Protein AF-A0A7R9J3D3-F1 (afdb_monomer)

Structure (mmCIF, N/CA/C/O backbone):
data_AF-A0A7R9J3D3-F1
#
_entry.id   AF-A0A7R9J3D3-F1
#
loop_
_atom_site.group_PDB
_atom_site.id
_atom_site.type_symbol
_atom_site.label_atom_id
_atom_site.label_alt_id
_atom_site.label_comp_id
_atom_site.label_asym_id
_atom_site.label_entity_id
_atom_site.label_seq_id
_atom_site.pdbx_PDB_ins_code
_atom_site.Cartn_x
_atom_site.Cartn_y
_atom_site.Cartn_z
_atom_site.occupancy
_atom_site.B_iso_or_equiv
_atom_site.auth_seq_id
_atom_site.auth_comp_id
_atom_site.auth_asym_id
_atom_site.auth_atom_id
_atom_site.pdbx_PDB_model_num
ATOM 1 N N . MET A 1 1 ? 3.263 -8.336 -10.363 1.00 58.59 1 MET A N 1
ATOM 2 C CA . MET A 1 1 ? 2.978 -8.081 -8.938 1.00 58.59 1 MET A CA 1
ATOM 3 C C . MET A 1 1 ? 3.353 -9.339 -8.187 1.00 58.59 1 MET A C 1
ATOM 5 O O . MET A 1 1 ? 2.629 -10.315 -8.289 1.00 58.59 1 MET A O 1
ATOM 9 N N . ARG A 1 2 ? 4.557 -9.396 -7.613 1.00 62.53 2 ARG A N 1
ATOM 10 C CA . ARG A 1 2 ? 5.080 -10.655 -7.051 1.00 62.53 2 ARG A CA 1
ATOM 11 C C . ARG A 1 2 ? 5.036 -10.696 -5.528 1.00 62.53 2 ARG A C 1
ATOM 13 O O . ARG A 1 2 ? 5.097 -11.787 -4.985 1.00 62.53 2 ARG A O 1
ATOM 20 N N . LEU A 1 3 ? 4.875 -9.549 -4.863 1.00 81.12 3 LEU A N 1
ATOM 21 C CA . LEU A 1 3 ? 4.785 -9.461 -3.409 1.00 81.12 3 LEU A CA 1
ATOM 22 C C . LEU A 1 3 ? 3.704 -8.452 -3.008 1.00 81.12 3 LEU A C 1
ATOM 24 O O . LEU A 1 3 ? 3.646 -7.346 -3.552 1.00 81.12 3 LEU A O 1
ATOM 28 N N . ALA A 1 4 ? 2.863 -8.852 -2.060 1.00 90.31 4 ALA A N 1
ATOM 29 C CA . ALA A 1 4 ? 1.936 -7.985 -1.350 1.00 90.31 4 ALA A CA 1
ATOM 30 C C . ALA A 1 4 ? 2.175 -8.207 0.144 1.00 90.31 4 ALA A C 1
ATOM 32 O O . ALA A 1 4 ? 1.921 -9.300 0.644 1.00 90.31 4 ALA A O 1
ATOM 33 N N . GLN A 1 5 ? 2.707 -7.205 0.836 1.00 93.44 5 GLN A N 1
ATOM 34 C CA . GLN A 1 5 ? 2.936 -7.267 2.276 1.00 93.44 5 GLN A CA 1
ATOM 35 C C . GLN A 1 5 ? 1.694 -6.720 2.991 1.00 93.44 5 GLN A C 1
ATOM 37 O O . GLN A 1 5 ? 1.393 -5.528 2.845 1.00 93.44 5 GLN A O 1
ATOM 42 N N . PRO A 1 6 ? 0.950 -7.555 3.740 1.00 92.50 6 PRO A N 1
ATOM 43 C CA . PRO A 1 6 ? -0.178 -7.084 4.528 1.00 92.50 6 PRO A CA 1
ATOM 44 C C . PRO A 1 6 ? 0.298 -6.112 5.608 1.00 92.50 6 PRO A C 1
ATOM 46 O O . PRO A 1 6 ? 1.330 -6.337 6.239 1.00 92.50 6 PRO A O 1
ATOM 49 N N . VAL A 1 7 ? -0.476 -5.056 5.849 1.00 91.50 7 VAL A N 1
ATOM 50 C CA . VAL A 1 7 ? -0.244 -4.140 6.968 1.00 91.50 7 VAL A CA 1
ATOM 51 C C . VAL A 1 7 ? -1.421 -4.273 7.935 1.00 91.50 7 VAL A C 1
ATOM 53 O O . VAL A 1 7 ? -2.541 -3.913 7.569 1.00 91.50 7 VAL A O 1
ATOM 56 N N . PRO A 1 8 ? -1.215 -4.822 9.147 1.00 89.31 8 PRO A N 1
ATOM 57 C CA . PRO A 1 8 ? -2.290 -4.970 10.120 1.00 89.31 8 PRO A CA 1
ATOM 58 C C . PRO A 1 8 ? -2.851 -3.611 10.544 1.00 89.31 8 PRO A C 1
ATOM 60 O O . PRO A 1 8 ? -2.107 -2.743 11.001 1.00 89.31 8 PRO A O 1
ATOM 63 N N . ALA A 1 9 ? -4.173 -3.446 10.469 1.00 85.38 9 ALA A N 1
ATOM 64 C CA . ALA A 1 9 ? -4.831 -2.194 10.845 1.00 85.38 9 ALA A CA 1
ATOM 65 C C . ALA A 1 9 ? -4.563 -1.798 12.309 1.00 85.38 9 ALA A C 1
ATOM 67 O O . ALA A 1 9 ? -4.426 -0.617 12.612 1.00 85.38 9 ALA A O 1
ATOM 68 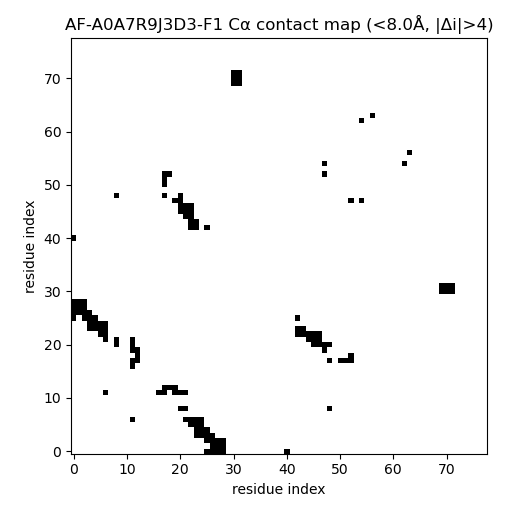N N . GLU A 1 10 ? -4.433 -2.777 13.213 1.00 87.56 10 GLU A N 1
ATOM 69 C CA . GLU A 1 10 ? -4.097 -2.527 14.618 1.00 87.56 10 GLU A CA 1
ATOM 70 C C . GLU A 1 10 ? -2.705 -1.899 14.778 1.00 87.56 10 GLU A C 1
ATOM 72 O O . GLU A 1 10 ? -2.531 -1.003 15.599 1.00 87.56 10 GLU A O 1
ATOM 77 N N . LEU A 1 11 ? -1.723 -2.317 13.971 1.00 90.25 11 LEU A N 1
ATOM 78 C CA . LEU A 1 11 ? -0.381 -1.733 13.990 1.00 90.25 11 LEU A CA 1
ATOM 79 C C . LEU A 1 11 ? -0.425 -0.274 13.526 1.00 90.25 11 LEU A C 1
ATOM 81 O O . LEU A 1 11 ? 0.121 0.608 14.187 1.00 90.25 11 LEU A O 1
ATOM 85 N N . THR A 1 12 ? -1.120 -0.005 12.420 1.00 88.19 12 THR A N 1
ATOM 86 C CA . THR A 1 12 ? -1.302 1.360 11.910 1.00 88.19 12 THR A CA 1
ATOM 87 C C . THR A 1 12 ? -2.033 2.239 12.924 1.00 88.19 12 THR A C 1
ATOM 89 O O . THR A 1 12 ? -1.597 3.359 13.178 1.00 88.19 12 THR A O 1
ATOM 92 N N . ALA A 1 13 ? -3.086 1.721 13.561 1.00 86.81 13 ALA A N 1
ATOM 93 C CA . ALA A 1 13 ? -3.832 2.430 14.595 1.00 86.81 13 ALA A CA 1
ATOM 94 C C . ALA A 1 13 ? -2.978 2.713 15.840 1.00 86.81 13 ALA A C 1
ATOM 96 O O . ALA A 1 13 ? -3.034 3.818 16.372 1.00 86.81 13 ALA A O 1
ATOM 97 N N . LYS A 1 14 ? -2.147 1.760 16.284 1.00 89.50 14 LYS A N 1
ATOM 98 C CA . LYS A 1 14 ? -1.211 1.958 17.404 1.00 89.50 14 LYS A CA 1
ATOM 99 C C . LYS A 1 14 ? -0.192 3.064 17.122 1.00 89.50 14 LYS A C 1
ATOM 101 O O . LYS A 1 14 ? 0.119 3.833 18.023 1.00 89.50 14 LYS A O 1
ATOM 106 N N . LEU A 1 15 ? 0.314 3.155 15.892 1.00 91.44 15 LEU A N 1
ATOM 107 C CA . LEU A 1 15 ? 1.376 4.102 15.530 1.00 91.44 15 LEU A CA 1
ATOM 108 C C . LEU A 1 15 ? 0.855 5.489 15.124 1.00 91.44 15 LEU A C 1
ATOM 110 O O . LEU A 1 15 ? 1.482 6.497 15.433 1.00 91.44 15 LEU A O 1
ATOM 114 N N . LEU A 1 16 ? -0.273 5.555 14.415 1.00 88.00 16 LEU A N 1
ATOM 115 C CA . LEU A 1 16 ? -0.774 6.785 13.784 1.00 88.00 16 LEU A CA 1
ATOM 116 C C . LEU A 1 16 ? -2.154 7.221 14.318 1.00 88.00 16 LEU A C 1
ATOM 118 O O . LEU A 1 16 ? -2.630 8.324 14.012 1.00 88.00 16 LEU A O 1
ATOM 122 N N . GLY A 1 17 ? -2.792 6.397 15.153 1.00 85.50 17 GLY A N 1
ATOM 123 C CA . GLY A 1 17 ? -4.197 6.529 15.543 1.00 85.50 17 GLY A CA 1
ATOM 124 C C . GLY A 1 17 ? -5.151 6.110 14.419 1.00 85.50 17 GLY A C 1
ATOM 125 O O . GLY A 1 17 ? -4.733 5.747 13.321 1.00 85.50 17 GLY A O 1
ATOM 126 N N . ASN A 1 18 ? -6.460 6.244 14.645 1.00 83.31 18 ASN A N 1
ATOM 127 C CA . ASN A 1 18 ? -7.499 5.937 13.646 1.00 83.31 18 ASN A CA 1
ATOM 128 C C . ASN A 1 18 ? -7.654 7.050 12.587 1.00 83.31 18 ASN A C 1
ATOM 130 O O . ASN A 1 18 ? -8.761 7.401 12.194 1.00 83.31 18 ASN A O 1
ATOM 134 N N . ARG A 1 19 ? -6.548 7.671 12.168 1.00 79.06 19 ARG A N 1
ATOM 135 C CA . ARG A 1 19 ? -6.542 8.796 11.217 1.00 79.06 19 ARG A CA 1
ATOM 136 C C . ARG A 1 19 ? -6.260 8.355 9.786 1.00 79.06 19 ARG A C 1
ATOM 138 O O . ARG A 1 19 ? -6.647 9.042 8.846 1.00 79.06 19 ARG A O 1
ATOM 145 N N . VAL A 1 20 ? -5.580 7.222 9.626 1.00 84.62 20 VAL A N 1
ATOM 146 C CA . VAL A 1 20 ? -5.112 6.715 8.336 1.00 84.62 20 VAL A CA 1
ATOM 147 C C . VAL A 1 20 ? -5.457 5.237 8.229 1.00 84.62 20 VAL A C 1
ATOM 149 O O . VAL A 1 20 ? -5.198 4.467 9.149 1.00 84.62 20 VAL A O 1
ATOM 152 N N . ALA A 1 21 ? -5.997 4.847 7.078 1.00 87.56 21 ALA A N 1
ATOM 153 C CA . ALA A 1 21 ? -6.009 3.463 6.632 1.00 87.56 21 ALA A CA 1
ATOM 154 C C . ALA A 1 21 ? -4.981 3.300 5.515 1.00 87.56 21 ALA A C 1
ATOM 156 O O . ALA A 1 21 ? -4.783 4.210 4.707 1.00 87.56 21 ALA A O 1
ATOM 157 N N . VAL A 1 22 ? -4.352 2.131 5.453 1.00 90.94 22 VAL A N 1
ATOM 158 C CA . VAL A 1 22 ? -3.370 1.791 4.421 1.00 90.94 22 VAL A CA 1
ATOM 159 C C . VAL A 1 22 ? -3.786 0.521 3.689 1.00 90.94 22 VAL A C 1
ATOM 161 O O . VAL A 1 22 ? -4.395 -0.375 4.272 1.00 90.94 22 VAL A O 1
ATOM 164 N N . SER A 1 23 ? -3.473 0.450 2.397 1.00 92.44 23 SER A N 1
ATOM 165 C CA . SER A 1 23 ? -3.545 -0.794 1.631 1.00 92.44 23 SER A CA 1
ATOM 166 C C . SER A 1 23 ? -2.335 -1.681 1.966 1.00 92.44 23 SER A C 1
ATOM 168 O O . SER A 1 23 ? -1.353 -1.192 2.534 1.00 92.44 23 SER A O 1
ATOM 170 N N . PRO A 1 24 ? -2.331 -2.962 1.559 1.00 93.12 24 PRO A N 1
ATOM 171 C CA . PRO A 1 24 ? -1.099 -3.739 1.500 1.00 93.12 24 PRO A CA 1
ATOM 172 C C . PRO A 1 24 ? -0.032 -3.010 0.676 1.00 93.12 24 PRO A C 1
ATOM 174 O O . PRO A 1 24 ? -0.350 -2.299 -0.286 1.00 93.12 24 PRO A O 1
ATOM 177 N N . ILE A 1 25 ? 1.236 -3.216 1.025 1.00 94.44 25 ILE A N 1
ATOM 178 C CA . ILE A 1 25 ? 2.361 -2.704 0.240 1.00 94.44 25 ILE A CA 1
ATOM 179 C C . ILE A 1 25 ? 2.550 -3.641 -0.947 1.00 94.44 25 ILE A C 1
ATOM 181 O O . ILE A 1 25 ? 2.824 -4.828 -0.771 1.00 94.44 25 ILE A O 1
ATOM 185 N N . VAL A 1 26 ? 2.389 -3.113 -2.159 1.00 94.38 26 VAL A N 1
ATOM 186 C CA . VAL A 1 26 ? 2.514 -3.885 -3.397 1.00 94.38 26 VAL A CA 1
ATOM 187 C C . VAL A 1 26 ? 3.857 -3.597 -4.054 1.00 94.38 26 VAL A C 1
ATOM 189 O O . VAL A 1 26 ? 4.152 -2.451 -4.393 1.00 94.38 26 VAL A O 1
ATOM 192 N N . THR A 1 27 ? 4.643 -4.648 -4.298 1.00 93.12 27 THR A N 1
ATOM 193 C CA . THR A 1 27 ? 5.964 -4.536 -4.930 1.00 93.12 27 THR A CA 1
ATOM 194 C C . THR A 1 27 ? 6.001 -5.257 -6.277 1.00 93.12 27 THR A C 1
ATOM 196 O O . THR A 1 27 ? 5.580 -6.413 -6.440 1.00 93.12 27 THR A O 1
ATOM 199 N N . VAL A 1 28 ? 6.529 -4.555 -7.281 1.00 92.88 28 VAL A N 1
ATOM 200 C CA . VAL A 1 28 ? 6.860 -5.120 -8.590 1.00 92.88 28 VAL A CA 1
ATOM 201 C C . VAL A 1 28 ? 8.339 -5.483 -8.583 1.00 92.88 28 VAL A C 1
ATOM 203 O O . VAL A 1 28 ? 9.189 -4.600 -8.574 1.00 92.88 28 VAL A O 1
ATOM 206 N N . GLU A 1 29 ? 8.621 -6.786 -8.585 1.00 91.00 29 GLU A N 1
ATOM 207 C CA . GLU A 1 29 ? 9.982 -7.318 -8.648 1.00 91.00 29 GLU A CA 1
ATOM 208 C C . GLU A 1 29 ? 10.301 -7.879 -10.047 1.00 91.00 29 GLU A C 1
ATOM 210 O O . GLU A 1 29 ? 9.437 -8.539 -10.643 1.00 91.00 29 GLU A O 1
ATOM 215 N N . PRO A 1 30 ? 11.532 -7.690 -10.558 1.00 90.00 30 PRO A N 1
ATOM 216 C CA . PRO A 1 30 ? 12.601 -6.884 -9.961 1.00 90.00 30 PRO A CA 1
ATOM 217 C C . PRO A 1 30 ? 12.286 -5.378 -10.008 1.00 90.00 30 PRO A C 1
ATOM 219 O O . PRO A 1 30 ? 11.721 -4.886 -10.993 1.00 90.00 30 PRO A O 1
ATOM 222 N N . ARG A 1 31 ? 12.661 -4.646 -8.952 1.00 88.50 31 ARG A N 1
ATOM 223 C CA . ARG A 1 31 ? 12.605 -3.171 -8.920 1.00 88.50 31 ARG A CA 1
ATOM 224 C C . ARG A 1 31 ? 13.542 -2.553 -9.978 1.00 88.50 31 ARG A C 1
ATOM 226 O O . ARG A 1 31 ? 14.315 -3.243 -10.638 1.00 88.50 31 ARG A O 1
ATOM 233 N N . ARG A 1 32 ? 13.396 -1.242 -10.224 1.00 86.19 32 ARG A N 1
ATOM 234 C CA . ARG A 1 32 ? 14.108 -0.470 -11.274 1.00 86.19 32 ARG A CA 1
ATOM 235 C C . ARG A 1 32 ? 14.021 -1.037 -12.698 1.00 86.19 32 ARG A C 1
ATOM 237 O O . ARG A 1 32 ? 14.862 -0.747 -13.551 1.00 86.19 32 ARG A O 1
ATOM 244 N N . ARG A 1 33 ? 12.970 -1.798 -13.007 1.00 91.25 33 ARG A N 1
ATOM 245 C CA . ARG A 1 33 ? 12.722 -2.283 -14.366 1.00 91.25 33 ARG A CA 1
ATOM 246 C C . ARG A 1 33 ? 11.884 -1.288 -15.170 1.00 91.25 33 ARG A C 1
ATOM 248 O O . ARG A 1 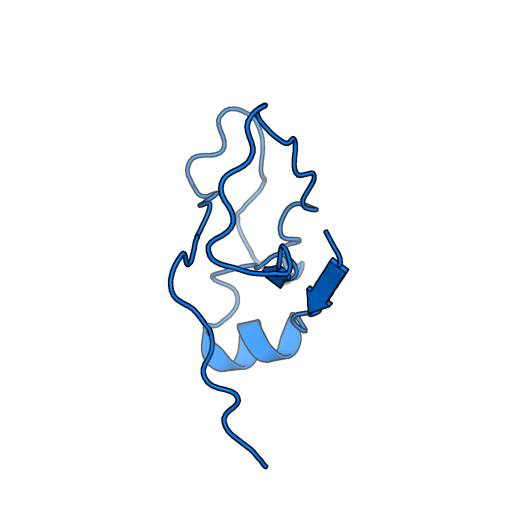33 ? 10.823 -0.860 -14.728 1.00 91.25 33 ARG A O 1
ATOM 255 N N . LYS A 1 34 ? 12.335 -0.972 -16.389 1.00 91.62 34 LYS A N 1
ATOM 256 C CA . LYS A 1 34 ? 11.507 -0.301 -17.402 1.00 91.62 34 LYS A CA 1
ATOM 257 C C . LYS A 1 34 ? 10.704 -1.342 -18.176 1.00 91.62 34 LYS A C 1
ATOM 259 O O . LYS A 1 34 ? 11.255 -2.353 -18.615 1.00 91.62 34 LYS A O 1
ATOM 264 N N . PHE A 1 35 ? 9.418 -1.076 -18.359 1.00 94.19 35 PHE A N 1
ATOM 265 C CA . PHE A 1 35 ? 8.551 -1.861 -19.228 1.00 94.19 35 PHE A CA 1
ATOM 266 C C . PHE A 1 35 ? 8.396 -1.125 -20.561 1.00 94.19 35 PHE A C 1
ATOM 268 O O . PHE A 1 35 ? 8.158 0.078 -20.577 1.00 94.19 35 PHE A O 1
ATOM 275 N N . HIS A 1 36 ? 8.535 -1.839 -21.681 1.00 96.12 36 HIS A N 1
ATOM 276 C CA . HIS A 1 36 ? 8.347 -1.262 -23.022 1.00 96.12 36 HIS A CA 1
ATOM 277 C C . HIS A 1 36 ? 6.876 -0.946 -23.335 1.00 96.12 36 HIS A C 1
ATOM 279 O O . HIS A 1 36 ? 6.585 -0.202 -24.265 1.00 96.12 36 HIS A O 1
ATOM 285 N N . LYS A 1 37 ? 5.953 -1.516 -22.555 1.00 96.00 37 LYS A N 1
ATOM 286 C CA . LYS A 1 37 ? 4.524 -1.205 -22.560 1.00 96.00 37 LYS A CA 1
ATOM 287 C C . LYS A 1 37 ? 4.102 -0.822 -21.139 1.00 96.00 37 LYS A C 1
ATOM 289 O O . LYS A 1 37 ? 4.676 -1.378 -20.198 1.00 96.00 37 LYS A O 1
ATOM 294 N N . PRO A 1 38 ? 3.119 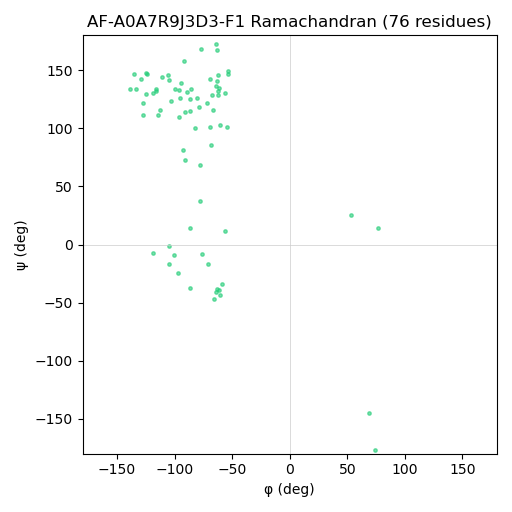0.079 -20.959 1.00 95.25 38 PRO A N 1
ATOM 295 C CA . PRO A 1 38 ? 2.543 0.339 -19.647 1.00 95.25 38 PRO A CA 1
ATOM 296 C C . PRO A 1 38 ? 2.055 -0.956 -18.994 1.00 95.25 38 PRO A C 1
ATOM 298 O O . PRO A 1 38 ? 1.585 -1.866 -19.678 1.00 95.25 38 PRO A O 1
ATOM 301 N N . ILE A 1 39 ? 2.156 -1.023 -17.670 1.00 94.50 39 ILE A N 1
ATOM 302 C CA . ILE A 1 39 ? 1.563 -2.101 -16.881 1.00 94.50 39 ILE A CA 1
ATOM 303 C C . ILE A 1 39 ? 0.405 -1.541 -16.065 1.00 94.50 39 ILE A C 1
ATOM 305 O O . ILE A 1 39 ? 0.477 -0.418 -15.567 1.00 94.50 39 ILE A O 1
ATOM 309 N N . THR A 1 40 ? -0.641 -2.339 -15.899 1.00 94.62 40 THR A N 1
ATOM 310 C CA . THR A 1 40 ? -1.763 -2.011 -15.018 1.00 94.62 40 THR A CA 1
ATOM 311 C C . THR A 1 40 ? -1.551 -2.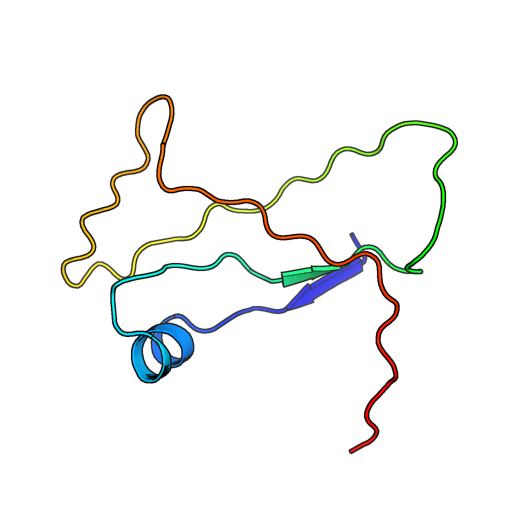690 -13.671 1.00 94.62 40 THR A C 1
ATOM 313 O O . THR A 1 40 ? -1.224 -3.876 -13.613 1.00 94.62 40 THR A O 1
ATOM 316 N N . LEU A 1 41 ? -1.730 -1.937 -12.586 1.00 93.25 41 LEU A N 1
ATOM 317 C CA . LEU A 1 41 ? -1.701 -2.453 -11.221 1.00 93.25 41 LEU A CA 1
ATOM 318 C C . LEU A 1 41 ? -3.079 -2.274 -10.590 1.00 93.25 41 LEU A C 1
ATOM 320 O O . LEU A 1 41 ? -3.661 -1.195 -10.663 1.00 93.25 41 LEU A O 1
ATOM 324 N N . THR A 1 42 ? -3.568 -3.326 -9.941 1.00 92.44 42 THR A N 1
ATOM 325 C CA . THR A 1 42 ? -4.817 -3.300 -9.178 1.00 92.44 42 THR A CA 1
ATOM 326 C C . THR A 1 42 ? -4.473 -3.478 -7.709 1.00 92.44 42 THR A C 1
ATOM 328 O O . THR A 1 42 ? -3.929 -4.509 -7.317 1.00 92.44 42 THR A O 1
ATOM 331 N N . ILE A 1 43 ? -4.750 -2.453 -6.904 1.00 92.25 43 ILE A N 1
ATOM 332 C CA . ILE A 1 43 ? -4.453 -2.425 -5.469 1.00 92.25 43 ILE A CA 1
ATOM 333 C C . ILE A 1 43 ? -5.787 -2.285 -4.729 1.00 92.25 43 ILE A C 1
ATOM 335 O O . ILE A 1 43 ? -6.579 -1.417 -5.103 1.00 92.25 43 ILE A O 1
ATOM 339 N N . PRO A 1 44 ? -6.067 -3.115 -3.708 1.00 89.69 44 PRO A N 1
ATOM 340 C CA . PRO A 1 44 ? -7.277 -2.950 -2.917 1.00 89.69 44 PRO A CA 1
ATOM 341 C C . PRO A 1 44 ? -7.227 -1.612 -2.176 1.00 89.69 44 PRO A C 1
ATOM 343 O O . PRO A 1 44 ? -6.195 -1.238 -1.613 1.00 89.69 44 PRO A O 1
ATOM 346 N N . VAL A 1 45 ? -8.347 -0.891 -2.175 1.00 87.56 45 VAL A N 1
ATOM 347 C CA . VAL A 1 45 ? -8.448 0.383 -1.458 1.00 87.56 45 VAL A CA 1
ATOM 348 C C . VAL A 1 45 ? -8.245 0.173 0.050 1.00 87.56 45 VAL A C 1
ATOM 350 O O . VAL A 1 45 ? -8.650 -0.867 0.580 1.00 87.56 45 VAL A O 1
ATOM 353 N N . PRO A 1 46 ? -7.631 1.135 0.762 1.00 87.88 46 PRO A N 1
ATOM 354 C CA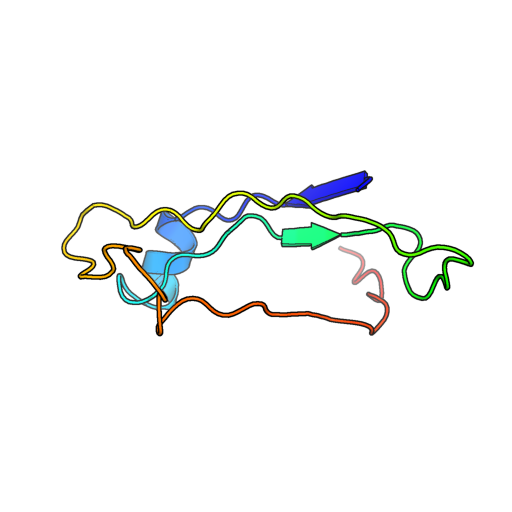 . PRO A 1 46 ? -7.510 1.068 2.211 1.00 87.88 46 PRO A CA 1
ATOM 355 C C . PRO A 1 46 ? -8.880 0.935 2.877 1.00 87.88 46 PRO A C 1
ATOM 357 O O . PRO A 1 46 ? -9.794 1.706 2.586 1.00 87.88 46 PRO A O 1
ATOM 360 N N . GLN A 1 47 ? -9.022 -0.024 3.789 1.00 77.69 47 GLN A N 1
ATOM 361 C CA . GLN A 1 47 ? -10.242 -0.172 4.575 1.00 77.69 47 GLN A CA 1
ATOM 362 C C . GLN A 1 47 ? -10.083 0.539 5.912 1.00 77.69 47 GLN A C 1
ATOM 364 O O . GLN A 1 47 ? -9.135 0.291 6.659 1.00 77.69 47 GLN A O 1
ATOM 369 N N . ALA A 1 48 ? -11.020 1.434 6.209 1.00 68.69 48 ALA A N 1
ATOM 370 C CA . ALA A 1 48 ? -11.089 2.086 7.501 1.00 68.69 48 ALA A CA 1
ATOM 371 C C . ALA A 1 48 ? -11.304 1.043 8.606 1.00 68.69 48 ALA A C 1
ATOM 373 O O . ALA A 1 48 ? -12.174 0.180 8.499 1.00 68.69 48 ALA A O 1
ATOM 374 N N . ALA A 1 49 ? -10.558 1.147 9.706 1.00 63.34 49 ALA A N 1
ATOM 375 C CA . ALA A 1 49 ? -10.982 0.483 10.928 1.00 63.34 49 ALA A CA 1
ATOM 376 C C . ALA A 1 49 ? -12.266 1.199 11.371 1.00 63.34 49 ALA A C 1
ATOM 378 O O . ALA A 1 49 ? -12.214 2.390 11.668 1.00 63.34 49 ALA A O 1
ATOM 379 N N . ASN A 1 50 ? -13.410 0.508 11.393 1.00 60.72 50 ASN A N 1
ATOM 380 C CA . ASN A 1 50 ? -14.762 1.045 11.659 1.00 60.72 50 ASN A CA 1
ATOM 381 C C . ASN A 1 50 ? -14.948 1.797 13.009 1.00 60.72 50 ASN A C 1
ATOM 383 O O . ASN A 1 50 ? -16.066 2.094 13.417 1.00 60.72 50 ASN A O 1
ATOM 387 N N . LYS A 1 51 ? -13.869 2.128 13.727 1.00 61.19 51 LYS A N 1
ATOM 388 C CA . LYS A 1 51 ? -13.822 2.939 14.947 1.00 61.19 51 LYS A CA 1
ATOM 389 C C . LYS A 1 51 ? -13.623 4.429 14.624 1.00 61.19 51 LYS A C 1
ATOM 391 O O . LYS A 1 51 ? -12.547 4.979 14.862 1.00 61.19 51 LYS A O 1
ATOM 396 N N . GLY A 1 52 ? -14.662 5.077 14.097 1.00 58.16 52 GLY A N 1
ATOM 397 C CA . GLY A 1 52 ? -14.735 6.545 14.006 1.00 58.16 52 GLY A CA 1
ATOM 398 C C . GLY A 1 52 ? -13.902 7.199 12.898 1.00 58.16 52 GLY A C 1
ATOM 399 O O . GLY A 1 52 ? -13.707 8.411 12.921 1.00 58.16 52 GLY A O 1
ATOM 400 N N . MET A 1 53 ? -13.411 6.429 11.924 1.00 63.69 53 MET A N 1
ATOM 401 C CA . MET A 1 53 ? -12.793 6.993 10.722 1.00 63.69 53 MET A CA 1
ATOM 402 C C . MET A 1 53 ? -13.859 7.624 9.814 1.00 63.69 53 MET A C 1
ATOM 404 O O . MET A 1 53 ? -14.757 6.934 9.343 1.00 63.69 53 MET A O 1
ATOM 408 N N . ILE A 1 54 ? -13.716 8.918 9.517 1.00 58.84 54 ILE A N 1
ATOM 409 C CA . ILE A 1 54 ? -14.672 9.734 8.733 1.00 58.84 54 ILE A CA 1
ATOM 410 C C . ILE A 1 54 ? -14.405 9.628 7.211 1.00 58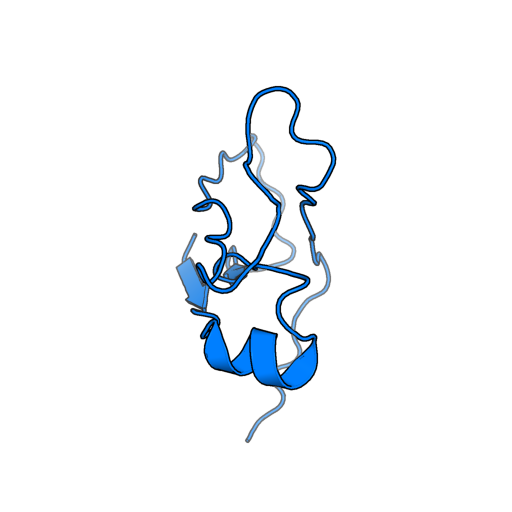.84 54 ILE A C 1
ATOM 412 O O . ILE A 1 54 ? -14.904 10.408 6.409 1.00 58.84 54 ILE A O 1
ATOM 416 N N . ASN A 1 55 ? -13.607 8.655 6.763 1.00 60.31 55 ASN A N 1
ATOM 417 C CA . ASN A 1 55 ? -13.256 8.526 5.347 1.00 60.31 55 ASN A CA 1
ATOM 418 C C . ASN A 1 55 ? -14.226 7.580 4.636 1.00 60.31 55 ASN A C 1
ATOM 420 O O . ASN A 1 55 ? -13.928 6.405 4.425 1.00 60.31 55 ASN A O 1
ATOM 424 N N . GLN A 1 56 ? -15.391 8.101 4.259 1.00 58.22 56 GLN A N 1
ATOM 425 C CA . GLN A 1 56 ? -16.254 7.445 3.284 1.00 58.22 56 GLN A CA 1
ATOM 426 C C . GLN A 1 56 ? -15.732 7.802 1.886 1.00 58.22 56 GLN A C 1
ATOM 428 O O . GLN A 1 56 ? -15.941 8.910 1.395 1.00 58.22 56 GLN A O 1
ATOM 433 N N . TYR A 1 5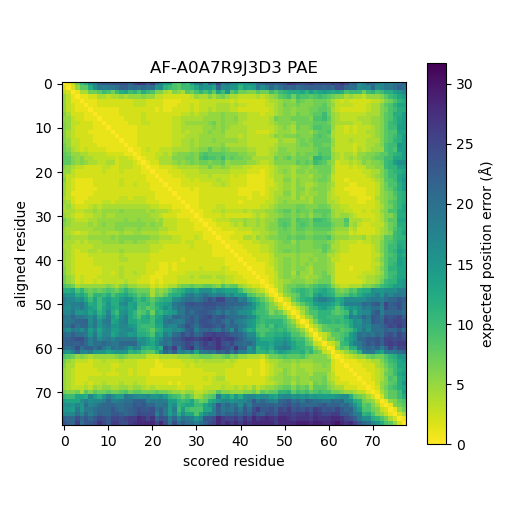7 ? -14.983 6.884 1.271 1.00 62.84 57 TYR A N 1
ATOM 434 C CA . TYR A 1 57 ? -14.449 7.045 -0.083 1.00 62.84 57 TYR A CA 1
ATOM 435 C C . TYR A 1 57 ? -15.608 7.017 -1.091 1.00 62.84 57 TYR A C 1
ATOM 437 O O . TYR A 1 57 ? -15.979 5.964 -1.601 1.00 62.84 57 TYR A O 1
ATOM 445 N N . SER A 1 58 ? -16.233 8.165 -1.331 1.00 58.97 58 SER A N 1
ATOM 446 C CA . SER A 1 58 ? -17.282 8.339 -2.335 1.00 58.97 58 SER A CA 1
ATOM 447 C C . SER A 1 58 ? -16.947 9.539 -3.220 1.00 58.97 58 SER A C 1
ATOM 449 O O . SER A 1 58 ? -16.381 10.522 -2.742 1.00 58.97 58 SER A O 1
ATOM 451 N N . GLY A 1 59 ? -17.250 9.433 -4.516 1.00 65.69 59 GLY A N 1
ATOM 452 C CA . GLY A 1 59 ? -16.915 10.460 -5.507 1.00 65.69 59 GLY A CA 1
ATOM 453 C C . GLY A 1 59 ? -15.410 10.593 -5.781 1.00 65.69 59 GLY A C 1
ATOM 454 O O . GLY A 1 59 ? -14.675 9.606 -5.775 1.00 65.69 59 GLY A O 1
ATOM 455 N N . ASP A 1 60 ? -14.966 11.826 -6.030 1.00 56.16 60 ASP A N 1
ATOM 456 C CA . ASP A 1 60 ? -13.573 12.211 -6.299 1.00 56.16 60 ASP A CA 1
ATOM 457 C C . ASP A 1 60 ? -12.778 12.270 -4.978 1.00 56.16 60 ASP A C 1
ATOM 459 O O . ASP A 1 60 ? -12.498 13.338 -4.445 1.00 56.16 60 ASP A O 1
ATOM 463 N N . ALA A 1 61 ? -12.561 11.107 -4.351 1.00 61.03 61 ALA A N 1
ATOM 464 C CA . ALA A 1 61 ? -12.147 10.966 -2.950 1.00 61.03 61 ALA A CA 1
ATOM 465 C C . ALA A 1 61 ? -10.855 11.756 -2.601 1.00 61.03 61 ALA A C 1
ATOM 467 O O . ALA A 1 61 ? -9.748 11.251 -2.815 1.00 61.03 61 ALA A O 1
ATOM 468 N N . PRO A 1 62 ? -10.946 12.942 -1.962 1.00 67.25 62 PRO A N 1
ATOM 469 C CA . PRO A 1 62 ? -9.825 13.887 -1.855 1.00 67.25 62 PRO A CA 1
ATOM 470 C C . PRO A 1 62 ? -8.765 13.475 -0.819 1.00 67.25 62 PRO A 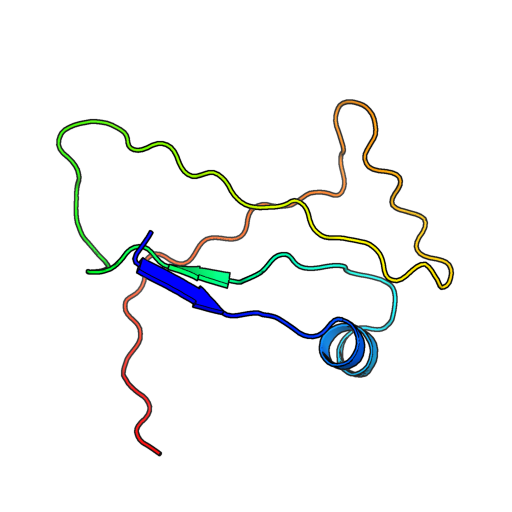C 1
ATOM 472 O O . PRO A 1 62 ? -7.703 14.090 -0.709 1.00 67.25 62 PRO A O 1
ATOM 475 N N . THR A 1 63 ? -9.043 12.437 -0.026 1.00 79.88 63 THR A N 1
ATOM 476 C CA . THR A 1 63 ? -8.162 11.950 1.042 1.00 79.88 63 THR A CA 1
ATOM 477 C C . THR A 1 63 ? -7.355 10.710 0.650 1.00 79.88 63 THR A C 1
ATOM 479 O O . THR A 1 63 ? -6.437 10.337 1.385 1.00 79.88 63 THR A O 1
ATOM 482 N N . LEU A 1 64 ? -7.638 10.080 -0.501 1.00 85.94 64 LEU A N 1
ATOM 483 C CA . LEU A 1 64 ? -6.893 8.914 -0.980 1.00 85.94 64 LEU A CA 1
ATOM 484 C C . 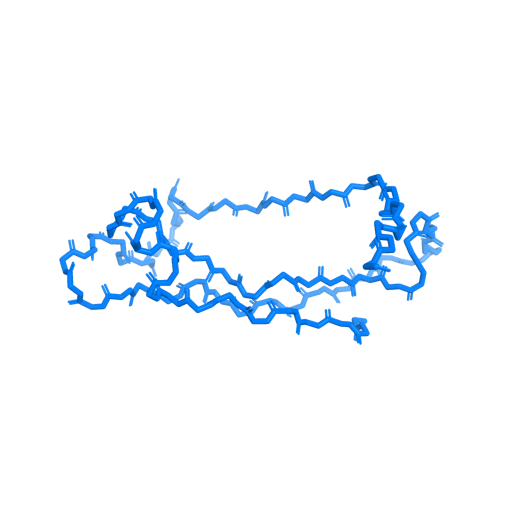LEU A 1 64 ? -5.581 9.352 -1.644 1.00 85.94 64 LEU A C 1
ATOM 486 O O . LEU A 1 64 ? -5.573 10.167 -2.562 1.00 85.94 64 LEU A O 1
ATOM 490 N N . ARG A 1 65 ? -4.453 8.798 -1.190 1.00 89.38 65 ARG A N 1
ATOM 491 C CA . ARG A 1 65 ? -3.119 9.125 -1.715 1.00 89.38 65 ARG A CA 1
ATOM 492 C C . ARG A 1 65 ? -2.406 7.864 -2.181 1.00 89.38 65 ARG A C 1
ATOM 494 O O . ARG A 1 65 ? -2.297 6.906 -1.420 1.00 89.38 65 ARG A O 1
ATOM 501 N N . LEU A 1 66 ? -1.874 7.888 -3.404 1.00 92.06 66 LEU A N 1
ATOM 502 C CA . LEU A 1 66 ? -0.953 6.862 -3.889 1.00 92.06 66 LEU A CA 1
ATOM 503 C C . LEU A 1 66 ? 0.473 7.236 -3.476 1.00 92.06 66 LEU A C 1
ATOM 505 O O . LEU A 1 66 ? 1.019 8.236 -3.939 1.00 92.06 66 LEU A O 1
ATOM 509 N N . LEU A 1 67 ? 1.080 6.423 -2.616 1.00 94.19 67 LEU A N 1
ATOM 510 C CA . LEU A 1 67 ? 2.501 6.523 -2.294 1.00 94.19 67 LEU A CA 1
ATOM 511 C C . LEU A 1 67 ? 3.281 5.563 -3.190 1.00 94.19 67 LEU A C 1
ATOM 513 O O . LEU A 1 67 ? 2.857 4.431 -3.414 1.00 94.19 67 LEU A O 1
ATOM 517 N N . CYS A 1 68 ? 4.431 6.001 -3.694 1.00 93.06 68 CYS A N 1
ATOM 518 C CA . CYS A 1 68 ? 5.305 5.155 -4.496 1.00 93.06 68 CYS A CA 1
ATOM 519 C C . CYS A 1 68 ? 6.761 5.315 -4.061 1.00 93.06 68 CYS A C 1
ATOM 521 O O . CYS A 1 68 ? 7.197 6.385 -3.641 1.00 93.06 68 CYS A O 1
ATOM 523 N N . SER A 1 69 ? 7.516 4.225 -4.159 1.00 92.25 69 SER A N 1
ATOM 524 C CA . SER A 1 69 ? 8.957 4.211 -3.939 1.00 92.25 69 SER A CA 1
ATOM 525 C C . SER A 1 69 ? 9.617 3.558 -5.147 1.00 92.25 69 SER A C 1
ATOM 527 O O . SER A 1 69 ? 9.317 2.411 -5.486 1.00 92.25 69 SER A O 1
ATOM 529 N N . ILE A 1 70 ? 10.518 4.294 -5.797 1.00 90.44 70 ILE A N 1
ATOM 530 C CA . ILE A 1 70 ? 11.279 3.839 -6.973 1.00 90.44 70 ILE A CA 1
ATOM 531 C C . ILE A 1 70 ? 12.738 3.499 -6.651 1.00 90.44 70 ILE A C 1
ATOM 533 O O . ILE A 1 70 ? 13.487 3.105 -7.543 1.00 90.44 70 ILE A O 1
ATOM 537 N N . THR A 1 71 ? 13.154 3.676 -5.394 1.00 87.62 71 THR A N 1
ATOM 538 C CA . THR A 1 71 ? 14.471 3.231 -4.921 1.00 87.62 71 THR A CA 1
ATOM 539 C C . THR A 1 71 ? 14.567 1.706 -5.001 1.00 87.62 71 THR A C 1
ATOM 541 O O . THR A 1 71 ? 13.581 1.053 -5.301 1.00 87.62 71 THR A O 1
ATOM 544 N N . ASP A 1 72 ? 15.730 1.105 -4.767 1.00 75.56 72 ASP A N 1
ATOM 545 C CA . ASP A 1 72 ? 15.763 -0.329 -4.440 1.00 75.56 72 ASP A CA 1
ATOM 546 C C . ASP A 1 72 ? 15.706 -0.476 -2.923 1.00 75.56 72 ASP A C 1
ATOM 548 O O . ASP A 1 72 ? 16.048 0.459 -2.196 1.00 75.56 72 ASP A O 1
ATOM 552 N N . TRP A 1 73 ? 15.271 -1.638 -2.438 1.00 69.69 73 TRP A N 1
ATOM 553 C CA . TRP A 1 73 ? 15.476 -1.980 -1.034 1.00 69.69 73 TRP A CA 1
ATOM 554 C C . TRP A 1 73 ? 16.852 -2.631 -0.922 1.00 69.69 73 TRP A C 1
ATOM 556 O O . TRP A 1 73 ? 17.127 -3.613 -1.610 1.00 69.69 73 TRP A O 1
ATOM 566 N N . VAL A 1 74 ? 17.710 -2.102 -0.052 1.00 60.06 74 VAL A N 1
ATOM 567 C CA . VAL A 1 74 ? 18.805 -2.907 0.494 1.00 60.06 74 VAL A CA 1
ATOM 568 C C . VAL A 1 74 ? 18.132 -3.958 1.372 1.00 60.06 74 VAL A C 1
ATOM 570 O O . VAL A 1 74 ? 17.295 -3.598 2.201 1.00 60.06 74 VAL A O 1
ATOM 573 N N . LYS A 1 75 ? 18.444 -5.246 1.187 1.00 55.91 75 LYS A N 1
ATOM 574 C CA . LYS A 1 75 ? 18.105 -6.241 2.208 1.00 55.91 75 LYS A CA 1
ATOM 575 C C . LYS A 1 75 ? 18.838 -5.822 3.478 1.00 55.91 75 LYS A C 1
ATOM 577 O O . LYS A 1 75 ? 20.053 -5.978 3.560 1.00 55.91 75 LYS A O 1
ATOM 582 N N . ILE A 1 76 ? 18.116 -5.230 4.424 1.00 52.34 76 ILE A N 1
ATOM 583 C CA . ILE A 1 76 ? 18.585 -5.158 5.801 1.00 52.34 76 ILE A CA 1
ATOM 584 C C . ILE A 1 76 ? 18.504 -6.612 6.261 1.00 52.34 76 ILE A C 1
ATOM 586 O O . ILE A 1 76 ? 17.406 -7.141 6.397 1.00 52.34 76 ILE A O 1
ATOM 590 N N . ASN A 1 77 ? 19.647 -7.298 6.289 1.00 44.78 77 ASN A N 1
ATOM 591 C CA . ASN A 1 77 ? 19.710 -8.650 6.828 1.00 44.78 77 ASN A CA 1
ATOM 592 C C . ASN A 1 77 ? 19.316 -8.578 8.306 1.00 44.78 77 ASN A C 1
ATOM 594 O O . ASN A 1 77 ? 19.820 -7.705 9.018 1.00 44.78 77 ASN A O 1
ATOM 598 N N . ASP A 1 78 ? 18.419 -9.475 8.710 1.00 47.75 78 ASP A N 1
ATOM 599 C CA . ASP A 1 78 ? 18.306 -9.912 10.101 1.00 47.75 78 ASP A CA 1
ATOM 600 C C . ASP A 1 78 ? 19.624 -10.565 10.557 1.00 47.75 78 ASP A C 1
ATOM 602 O O . ASP A 1 78 ? 20.274 -11.238 9.714 1.00 47.75 78 ASP A O 1
#

Secondary structure (DSSP, 8-state):
--EEE---HHHHHHHH-TT---PPEEE-SSTTPPPSS------PPPPP-TTT------SS-TT-------SPPP----

Solvent-accessible surface area (backbone atoms only — not comparable to full-atom values): 5609 Å² total; per-residue (Å²): 122,78,45,70,47,81,61,59,65,68,60,46,32,73,76,65,35,69,78,64,58,64,44,58,52,74,41,60,75,72,64,85,67,87,67,98,57,92,80,89,83,90,74,72,76,50,62,66,65,90,71,81,49,86,76,74,84,58,85,86,44,87,82,74,77,89,84,86,81,78,68,79,82,77,83,77,75,130

Mean predicted aligned error: 7.88 Å

InterPro domains:
  IPR000906 ZU5 domain [PS51145] (1-78)
  IPR051165 Multifunctional Ankyrin Repeat Domain-Containing Protein [PTHR24123] (4-72)

Sequence (78 aa):
MRLAQPVPAELTAKLLGNRVAVSPIVTVEPRRRKFHKPITLTIPVPQAANKGMINQYSGDAPTLRLLCSITDWVKIND

pLDDT: mean 80.82, std 14.44, range [44.78, 96.12]

Organism: Timema californicum (NCBI:txid61474)

Foldseek 3Di:
DPDWADDDPVVCCVVPNQADFDWTDDDDPPAPDDDPDDDDDDTDFGDRPPPPHPQPCDDPRPPDDDDDDRDGDDPPDD

Radius of gyration: 15.14 Å; Cα contacts (8 Å, |Δi|>4): 69; chains: 1; bounding box: 37×24×40 Å